Protein AF-A0A3P3DGZ9-F1 (afdb_monomer_lite)

Radius of gyration: 14.21 Å; chains: 1; bounding box: 31×29×42 Å

Sequence (111 aa):
MLSETEAPSYYARARIDGKEIAATGVSKDDFLAACHGDAFDRAEPEAGAPFEGANSFTENQARDRAIAWGLTDVAEMTKDDNGIWRSSGKLDGADVDVAVDYKGNVVTSTK

Structure (mmCIF, N/CA/C/O backbone):
data_AF-A0A3P3DGZ9-F1
#
_entry.id   AF-A0A3P3DGZ9-F1
#
loop_
_atom_site.group_PDB
_atom_site.id
_atom_site.type_symbol
_atom_site.label_atom_id
_atom_site.label_alt_id
_atom_site.label_comp_id
_atom_site.label_asym_id
_atom_site.label_entity_id
_atom_site.label_seq_id
_atom_site.pdbx_PDB_ins_code
_atom_site.Cartn_x
_atom_site.Cartn_y
_atom_site.Cartn_z
_atom_site.occupancy
_atom_site.B_iso_or_equiv
_atom_site.auth_seq_id
_atom_site.auth_comp_id
_atom_site.auth_asym_id
_atom_site.auth_atom_id
_atom_site.pdbx_PDB_model_num
ATOM 1 N N . MET A 1 1 ? -0.599 13.373 -20.693 1.00 50.84 1 MET A N 1
ATOM 2 C CA . MET A 1 1 ? 0.543 12.958 -19.854 1.00 50.84 1 MET A CA 1
ATOM 3 C C . MET A 1 1 ? -0.056 12.330 -18.615 1.00 50.84 1 MET A C 1
ATOM 5 O O . MET A 1 1 ? -1.058 12.872 -18.167 1.00 50.84 1 MET A O 1
ATOM 9 N N . LEU A 1 2 ? 0.473 11.199 -18.139 1.00 57.47 2 LEU A N 1
ATOM 10 C CA . LEU A 1 2 ? 0.025 10.617 -16.869 1.00 57.47 2 LEU A CA 1
ATOM 11 C C . LEU A 1 2 ? 0.223 11.669 -15.770 1.00 57.47 2 LEU A C 1
ATOM 13 O O . LEU A 1 2 ? 1.265 12.329 -15.748 1.00 57.47 2 LEU A O 1
ATOM 17 N N . SER A 1 3 ? -0.785 11.877 -14.929 1.00 60.81 3 SER A N 1
ATOM 18 C CA . SER A 1 3 ? -0.704 12.795 -13.796 1.00 60.81 3 SER A CA 1
ATOM 19 C C . SER A 1 3 ? 0.370 12.345 -12.797 1.00 60.81 3 SER A C 1
ATOM 21 O O . SER A 1 3 ? 0.817 11.193 -12.808 1.00 60.81 3 SER A O 1
ATOM 23 N N . GLU A 1 4 ? 0.773 13.247 -11.899 1.00 62.41 4 GLU A N 1
ATOM 24 C CA . GLU A 1 4 ? 1.736 12.942 -10.829 1.00 62.41 4 GLU A CA 1
ATOM 25 C C . GLU A 1 4 ? 1.283 11.778 -9.931 1.00 62.41 4 GLU A C 1
ATOM 27 O O . GLU A 1 4 ? 2.116 11.125 -9.312 1.00 62.41 4 GLU A O 1
ATOM 32 N N . THR A 1 5 ? -0.018 11.473 -9.904 1.00 60.25 5 THR A N 1
ATOM 33 C CA . THR A 1 5 ? -0.610 10.362 -9.146 1.00 60.25 5 THR A CA 1
ATOM 34 C C . THR A 1 5 ? -0.758 9.085 -9.983 1.00 60.25 5 THR A C 1
ATOM 36 O O . THR A 1 5 ? -0.592 7.976 -9.469 1.00 60.25 5 THR A O 1
ATOM 39 N N . GLU A 1 6 ? -1.022 9.212 -11.286 1.00 66.12 6 GLU A N 1
ATOM 40 C CA . GLU A 1 6 ? -1.217 8.073 -12.196 1.00 66.12 6 GLU A CA 1
ATOM 41 C C . GLU A 1 6 ? 0.091 7.329 -12.485 1.00 66.12 6 GLU A C 1
ATOM 43 O O . GLU A 1 6 ? 0.100 6.099 -12.552 1.00 66.12 6 GLU A O 1
ATOM 48 N N . ALA A 1 7 ? 1.214 8.045 -12.616 1.00 77.06 7 ALA A N 1
ATOM 49 C CA . ALA A 1 7 ? 2.497 7.405 -12.898 1.00 77.06 7 ALA A CA 1
ATOM 50 C C . ALA A 1 7 ? 2.981 6.497 -11.741 1.00 77.06 7 ALA A C 1
ATOM 52 O O . ALA A 1 7 ? 3.278 5.329 -12.007 1.00 77.06 7 ALA A O 1
ATOM 53 N N . PRO A 1 8 ? 3.026 6.938 -10.465 1.00 83.31 8 PRO A N 1
ATOM 54 C CA . PRO A 1 8 ? 3.419 6.073 -9.348 1.00 83.31 8 PRO A CA 1
ATOM 55 C C . PRO A 1 8 ? 2.515 4.851 -9.167 1.00 83.31 8 PRO A C 1
ATOM 57 O O . PRO A 1 8 ? 3.030 3.751 -8.956 1.00 83.31 8 PRO A O 1
ATOM 60 N N . SER A 1 9 ? 1.197 5.033 -9.296 1.00 85.94 9 SER A N 1
ATOM 61 C CA . SER A 1 9 ? 0.201 3.957 -9.185 1.00 85.94 9 SER A CA 1
ATOM 62 C C . SER A 1 9 ? 0.435 2.879 -10.243 1.00 85.94 9 SER A C 1
ATOM 64 O O . SER A 1 9 ? 0.490 1.689 -9.927 1.00 85.94 9 SER A O 1
ATOM 66 N N . TYR A 1 10 ? 0.701 3.299 -11.483 1.00 83.38 10 TYR A N 1
ATOM 67 C CA . TYR A 1 10 ? 1.011 2.397 -12.586 1.00 83.38 10 TYR A CA 1
ATOM 68 C C . TYR A 1 10 ? 2.294 1.583 -12.344 1.00 83.38 10 TYR A C 1
ATOM 70 O O . TYR A 1 10 ? 2.294 0.358 -12.480 1.00 83.38 10 TYR A O 1
ATOM 78 N N . TYR A 1 11 ? 3.388 2.232 -11.927 1.00 85.69 11 TYR A N 1
ATOM 79 C CA . TYR A 1 11 ? 4.636 1.520 -11.626 1.00 85.69 11 TYR A CA 1
ATOM 80 C C . TYR A 1 11 ? 4.488 0.551 -10.449 1.00 85.69 11 TYR A C 1
ATOM 82 O O . TYR A 1 11 ? 5.087 -0.524 -10.460 1.00 85.69 11 TYR A O 1
ATOM 90 N N . ALA A 1 12 ? 3.708 0.919 -9.432 1.00 90.88 12 ALA A N 1
ATOM 91 C CA . ALA A 1 12 ? 3.432 0.045 -8.300 1.00 90.88 12 ALA A CA 1
ATOM 92 C C . ALA A 1 12 ? 2.627 -1.189 -8.728 1.00 90.88 12 ALA A C 1
ATOM 94 O O . ALA A 1 12 ? 2.991 -2.309 -8.368 1.00 90.88 12 ALA A O 1
ATOM 95 N N . ARG A 1 13 ? 1.610 -1.014 -9.582 1.00 88.69 13 ARG A N 1
ATOM 96 C CA . ARG A 1 13 ? 0.854 -2.140 -10.139 1.00 88.69 13 ARG A CA 1
ATOM 97 C C . ARG A 1 13 ? 1.736 -3.065 -10.974 1.00 88.69 13 ARG A C 1
ATOM 99 O O . ARG A 1 13 ? 1.677 -4.275 -10.792 1.00 88.69 13 ARG A O 1
ATOM 106 N N . ALA A 1 14 ? 2.614 -2.519 -11.812 1.00 86.75 14 ALA A N 1
ATOM 107 C CA . ALA A 1 14 ? 3.552 -3.328 -12.588 1.00 86.75 14 ALA A CA 1
ATOM 108 C C . ALA A 1 14 ? 4.474 -4.180 -11.698 1.00 86.75 14 ALA A C 1
ATOM 110 O O . ALA A 1 14 ? 4.668 -5.361 -11.980 1.00 86.75 14 ALA A O 1
ATOM 111 N N . ARG A 1 15 ? 4.977 -3.625 -10.583 1.00 90.12 15 ARG A N 1
ATOM 112 C CA . ARG A 1 15 ? 5.768 -4.389 -9.600 1.00 90.12 15 ARG A CA 1
ATOM 113 C C . ARG A 1 15 ? 4.965 -5.510 -8.941 1.00 90.12 15 ARG A C 1
ATOM 115 O O . ARG A 1 15 ? 5.508 -6.593 -8.741 1.00 90.12 15 ARG A O 1
ATOM 122 N N . ILE A 1 16 ? 3.688 -5.274 -8.632 1.00 90.25 16 ILE A N 1
ATOM 123 C CA . ILE A 1 16 ? 2.787 -6.300 -8.079 1.00 90.25 16 ILE A CA 1
ATOM 124 C C . ILE A 1 16 ? 2.551 -7.424 -9.092 1.00 90.25 16 ILE A C 1
ATOM 126 O O . ILE A 1 16 ? 2.630 -8.594 -8.726 1.00 90.25 16 ILE A O 1
ATOM 130 N N . ASP A 1 17 ? 2.322 -7.072 -10.357 1.00 87.00 17 ASP A N 1
ATOM 131 C CA . ASP A 1 17 ? 2.079 -8.022 -11.448 1.00 87.00 17 ASP A CA 1
ATOM 132 C C . ASP A 1 17 ? 3.367 -8.738 -11.915 1.00 87.00 17 ASP A C 1
ATOM 134 O O . ASP A 1 17 ? 3.318 -9.582 -12.810 1.00 87.00 17 ASP A O 1
ATOM 138 N N . GLY A 1 18 ? 4.534 -8.391 -11.354 1.00 84.69 18 GLY A N 1
ATOM 139 C CA . GLY A 1 18 ? 5.834 -8.918 -11.776 1.00 84.69 18 GLY A CA 1
ATOM 140 C C . GLY A 1 18 ? 6.256 -8.470 -13.180 1.00 84.69 18 GLY A C 1
ATOM 141 O O . GLY A 1 18 ? 7.114 -9.100 -13.796 1.00 84.69 18 GLY A O 1
ATOM 142 N N . LYS A 1 19 ? 5.653 -7.398 -13.702 1.00 81.62 19 LYS A N 1
ATOM 143 C CA . LYS A 1 19 ? 5.994 -6.820 -15.002 1.00 81.62 19 LYS A CA 1
ATOM 144 C C . LYS A 1 19 ? 7.230 -5.943 -14.857 1.00 81.62 19 LYS A C 1
ATOM 146 O O . LYS A 1 19 ? 7.226 -4.945 -14.134 1.00 81.62 19 LYS A O 1
ATOM 151 N N . GLU A 1 20 ? 8.288 -6.309 -15.566 1.00 76.56 20 GLU A N 1
ATOM 152 C CA . GLU A 1 20 ? 9.499 -5.503 -15.635 1.00 76.56 20 GLU A CA 1
ATOM 153 C C . GLU A 1 20 ? 9.251 -4.289 -16.531 1.00 76.56 20 GLU A C 1
ATOM 155 O O . GLU A 1 20 ? 8.947 -4.429 -17.716 1.00 76.56 20 GLU A O 1
ATOM 160 N N . ILE A 1 21 ? 9.378 -3.086 -15.969 1.00 71.94 21 ILE A N 1
ATOM 161 C CA . ILE A 1 21 ? 9.364 -1.869 -16.778 1.00 71.94 21 ILE A CA 1
ATOM 162 C C . ILE A 1 21 ? 10.808 -1.542 -17.121 1.00 71.94 21 ILE A C 1
ATOM 164 O O . ILE A 1 21 ? 11.619 -1.283 -16.230 1.00 71.94 21 ILE A O 1
ATOM 168 N N . ALA A 1 22 ? 11.129 -1.561 -18.413 1.00 71.50 22 ALA A N 1
ATOM 169 C CA . ALA A 1 22 ? 12.462 -1.230 -18.890 1.00 71.50 22 ALA A CA 1
ATOM 170 C C . ALA A 1 22 ? 12.879 0.175 -18.425 1.00 71.50 22 ALA A C 1
ATOM 172 O O . ALA A 1 22 ? 12.050 1.074 -18.278 1.00 71.50 22 ALA A O 1
ATOM 173 N N . ALA A 1 23 ? 14.187 0.407 -18.284 1.00 68.38 23 ALA A N 1
ATOM 174 C CA . ALA A 1 23 ? 14.725 1.732 -17.954 1.00 68.38 23 ALA A CA 1
ATOM 175 C C . ALA A 1 23 ? 14.321 2.820 -18.972 1.00 68.38 23 ALA A C 1
ATOM 177 O O . ALA A 1 23 ? 14.315 4.006 -18.655 1.00 68.38 23 ALA A O 1
ATOM 178 N N . THR A 1 24 ? 13.962 2.415 -20.193 1.00 71.94 24 THR A N 1
ATOM 179 C CA . THR A 1 24 ? 13.444 3.282 -21.261 1.00 71.94 24 THR A CA 1
ATOM 180 C C . THR A 1 24 ? 11.942 3.570 -21.153 1.00 71.94 24 THR A C 1
ATOM 182 O O . THR A 1 24 ? 11.402 4.271 -22.005 1.00 71.94 24 THR A O 1
ATOM 185 N N . GLY A 1 25 ? 11.264 3.045 -20.132 1.00 71.81 25 GLY A N 1
ATOM 186 C CA . GLY A 1 25 ? 9.830 3.192 -19.905 1.00 71.81 25 GLY A CA 1
ATOM 187 C C . GLY A 1 25 ? 8.990 2.033 -20.447 1.00 71.81 25 GLY A C 1
ATOM 188 O O . GLY A 1 25 ? 9.496 0.978 -20.829 1.00 71.81 25 GLY A O 1
ATOM 189 N N . VAL A 1 26 ? 7.676 2.253 -20.449 1.00 74.56 26 VAL A N 1
ATOM 190 C CA . VAL A 1 26 ? 6.643 1.308 -20.896 1.00 74.56 26 VAL A CA 1
ATOM 191 C C . VAL A 1 26 ? 6.606 1.261 -22.422 1.00 74.56 26 VAL A C 1
ATOM 193 O O . VAL A 1 26 ? 6.642 2.310 -23.069 1.00 74.56 26 VAL A O 1
ATOM 196 N N . SER A 1 27 ? 6.501 0.068 -23.014 1.00 79.69 27 SER A N 1
ATOM 197 C CA . SER A 1 27 ? 6.307 -0.040 -24.461 1.00 79.69 27 SER A CA 1
ATOM 198 C C . SER A 1 27 ? 4.933 0.510 -24.870 1.00 79.69 27 SER A C 1
ATOM 200 O O . SER A 1 27 ? 3.990 0.540 -24.078 1.00 79.69 27 SER A O 1
ATOM 202 N N . LYS A 1 28 ? 4.788 0.942 -26.128 1.00 81.38 28 LYS A N 1
ATOM 203 C CA . LYS A 1 28 ? 3.485 1.389 -26.645 1.00 81.38 28 LYS A CA 1
ATOM 204 C C . LYS A 1 28 ? 2.420 0.296 -26.502 1.00 81.38 28 LYS A C 1
ATOM 206 O O . LYS A 1 28 ? 1.280 0.613 -26.180 1.00 81.38 28 LYS A O 1
ATOM 211 N N . ASP A 1 29 ? 2.793 -0.959 -26.723 1.00 82.50 29 ASP A N 1
ATOM 212 C CA . ASP A 1 29 ? 1.860 -2.084 -26.678 1.00 82.50 29 ASP A CA 1
ATOM 213 C C . ASP A 1 29 ? 1.421 -2.383 -25.238 1.00 82.50 29 ASP A C 1
ATOM 215 O O . ASP A 1 29 ? 0.227 -2.541 -24.993 1.00 82.50 29 ASP A O 1
ATOM 219 N N . ASP A 1 30 ? 2.340 -2.340 -24.267 1.00 77.75 30 ASP A N 1
ATOM 220 C CA . ASP A 1 30 ? 2.013 -2.496 -22.840 1.00 77.75 30 ASP A CA 1
ATOM 221 C C . ASP A 1 30 ? 1.154 -1.339 -22.318 1.00 77.75 30 ASP A C 1
ATOM 223 O O . ASP A 1 30 ? 0.233 -1.539 -21.523 1.00 77.75 30 ASP A O 1
ATOM 227 N N . PHE A 1 31 ? 1.431 -0.120 -22.787 1.00 76.75 31 PHE A N 1
ATOM 228 C CA . PHE A 1 31 ? 0.623 1.051 -22.468 1.00 76.75 31 PHE A CA 1
ATOM 229 C C . PHE A 1 31 ? -0.797 0.916 -23.029 1.00 76.75 31 PHE A C 1
ATOM 231 O O . PHE A 1 31 ? -1.765 1.133 -22.306 1.00 76.75 31 PHE A O 1
ATOM 238 N N . LEU A 1 32 ? -0.943 0.510 -24.294 1.00 83.31 32 LEU A N 1
ATOM 239 C CA . LEU A 1 32 ? -2.258 0.295 -24.901 1.00 83.31 32 LEU A CA 1
ATOM 240 C C . LEU A 1 32 ? -3.017 -0.848 -24.217 1.00 83.31 32 LEU A C 1
ATOM 242 O O . LEU A 1 32 ? -4.211 -0.711 -23.965 1.00 83.31 32 LEU A O 1
ATOM 246 N N . ALA A 1 33 ? -2.337 -1.937 -23.855 1.00 80.38 33 ALA A N 1
ATOM 247 C CA . ALA A 1 33 ? -2.939 -3.017 -23.079 1.00 80.38 33 ALA A CA 1
ATOM 248 C C . ALA A 1 33 ? -3.462 -2.518 -21.722 1.00 80.38 33 ALA A C 1
ATOM 250 O O . ALA A 1 33 ? -4.560 -2.891 -21.321 1.00 80.38 33 ALA A O 1
ATOM 251 N N . ALA A 1 34 ? -2.723 -1.630 -21.049 1.00 77.62 34 ALA A N 1
ATOM 252 C CA . ALA A 1 34 ? -3.177 -0.998 -19.814 1.00 77.62 34 ALA A CA 1
ATOM 253 C C . ALA A 1 34 ? -4.374 -0.054 -20.031 1.00 77.62 34 ALA A C 1
ATOM 255 O O . ALA A 1 34 ? -5.297 -0.068 -19.226 1.00 77.62 34 ALA A O 1
ATOM 256 N N . CYS A 1 35 ? -4.405 0.719 -21.125 1.00 77.06 35 CYS A N 1
ATOM 257 C CA . CYS A 1 35 ? -5.539 1.591 -21.467 1.00 77.06 35 CYS A CA 1
ATOM 258 C C . CYS A 1 35 ? -6.841 0.831 -21.749 1.00 77.06 35 CYS A C 1
ATOM 260 O O . CYS A 1 35 ? -7.922 1.388 -21.576 1.00 77.06 35 CYS A O 1
ATOM 262 N N . HIS A 1 36 ? -6.743 -0.405 -22.235 1.00 79.56 36 HIS A N 1
ATOM 263 C CA . HIS A 1 36 ? -7.896 -1.261 -22.513 1.00 79.56 36 HIS A CA 1
ATOM 264 C C . HIS A 1 36 ? -8.221 -2.230 -21.367 1.00 79.56 36 HIS A C 1
ATOM 266 O O . HIS A 1 36 ? -9.161 -3.014 -21.492 1.00 79.56 36 HIS A O 1
ATOM 272 N N . GLY A 1 37 ? -7.440 -2.195 -20.286 1.00 74.12 37 GLY A N 1
ATOM 273 C CA . GLY A 1 37 ? -7.597 -3.046 -19.114 1.00 74.12 37 GLY A CA 1
ATOM 274 C C . GLY A 1 37 ? -8.067 -2.282 -17.878 1.00 74.12 37 GLY A C 1
ATOM 275 O O . GLY A 1 37 ? -8.453 -1.120 -17.941 1.00 74.12 37 GLY A O 1
ATOM 276 N N . ASP A 1 38 ? -7.974 -2.956 -16.739 1.00 68.50 38 ASP A N 1
ATOM 277 C CA . A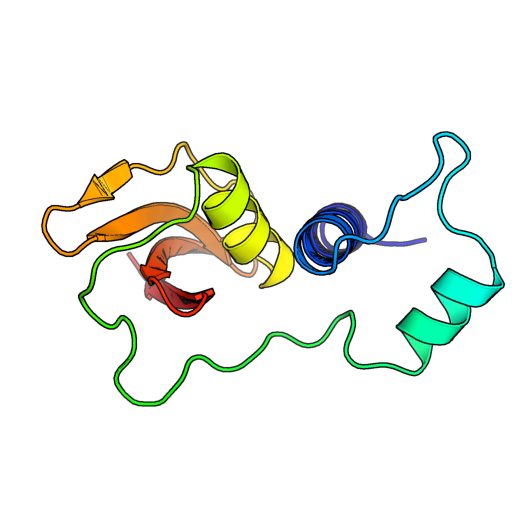SP A 1 38 ? -8.329 -2.498 -15.391 1.00 68.50 38 ASP A CA 1
ATOM 278 C C . ASP A 1 38 ? -7.124 -1.900 -14.639 1.00 68.50 38 ASP A C 1
ATOM 280 O O . ASP A 1 38 ? -7.128 -1.767 -13.417 1.00 68.50 38 ASP A O 1
ATOM 284 N N . ALA A 1 39 ? -6.052 -1.546 -15.358 1.00 69.00 39 ALA A N 1
ATOM 285 C CA . ALA A 1 39 ? -4.778 -1.129 -14.766 1.00 69.00 39 ALA A CA 1
ATOM 286 C C . ALA A 1 39 ? -4.877 0.148 -13.908 1.00 69.00 39 ALA A C 1
ATOM 288 O O . ALA A 1 39 ? -3.974 0.418 -13.116 1.00 69.00 39 ALA A O 1
ATOM 289 N N . PHE A 1 40 ? -5.953 0.919 -14.075 1.00 70.56 40 PHE A N 1
ATOM 290 C CA . PHE A 1 40 ? -6.232 2.157 -13.346 1.00 70.56 40 PHE A CA 1
ATOM 291 C C . PHE A 1 40 ? -7.422 2.032 -12.387 1.00 70.56 40 PHE A C 1
ATOM 293 O O . PHE A 1 40 ? -7.705 2.975 -11.648 1.00 70.56 40 PHE A O 1
ATOM 300 N N . ASP A 1 41 ? -8.107 0.888 -12.382 1.00 78.75 41 ASP A N 1
ATOM 301 C CA . ASP A 1 41 ? -9.259 0.680 -11.520 1.00 78.75 41 ASP A CA 1
ATOM 302 C C . ASP A 1 41 ? -8.791 0.363 -10.099 1.00 78.75 41 ASP A C 1
ATOM 304 O O . ASP A 1 41 ? -7.961 -0.519 -9.847 1.00 78.75 41 ASP A O 1
ATOM 308 N N . ARG A 1 42 ? -9.360 1.089 -9.138 1.00 81.62 42 ARG A N 1
ATOM 309 C CA . ARG A 1 42 ? -9.182 0.798 -7.721 1.00 81.62 42 ARG A CA 1
ATOM 310 C C . ARG A 1 42 ? -9.976 -0.461 -7.387 1.00 81.62 42 ARG A C 1
ATOM 312 O O . ARG A 1 42 ? -11.203 -0.439 -7.399 1.00 81.62 42 ARG A O 1
ATOM 319 N N . ALA A 1 43 ? -9.278 -1.544 -7.056 1.00 83.62 43 ALA A N 1
ATOM 320 C CA . ALA A 1 43 ? -9.926 -2.768 -6.602 1.00 83.62 43 ALA A CA 1
ATOM 321 C C . ALA A 1 43 ? -10.706 -2.514 -5.301 1.00 83.62 43 ALA A C 1
ATOM 323 O O . ALA A 1 43 ? -10.143 -2.022 -4.318 1.00 83.62 43 ALA A O 1
ATOM 324 N N . GLU A 1 44 ? -11.993 -2.859 -5.283 1.00 91.19 44 GLU A N 1
ATOM 325 C CA . GLU A 1 44 ? -12.770 -2.841 -4.046 1.00 91.19 44 GLU A CA 1
ATOM 326 C C . GLU A 1 44 ? -12.212 -3.893 -3.074 1.00 91.19 44 GLU A C 1
ATOM 328 O O . GLU A 1 44 ? -11.969 -5.033 -3.486 1.00 91.19 44 GLU A O 1
ATOM 333 N N . PRO A 1 45 ? -11.985 -3.540 -1.796 1.00 95.06 45 PRO A N 1
ATOM 334 C CA . PRO A 1 45 ? -11.573 -4.523 -0.809 1.00 95.06 45 PRO A CA 1
ATOM 335 C C . PRO A 1 45 ? -12.685 -5.552 -0.597 1.00 95.06 45 PRO A C 1
ATOM 337 O O . PRO A 1 45 ? -13.874 -5.228 -0.605 1.00 95.06 45 PRO A O 1
ATOM 340 N N . GLU A 1 46 ? -12.294 -6.800 -0.362 1.00 96.69 46 GLU A N 1
ATOM 341 C CA . GLU A 1 46 ? -13.237 -7.865 -0.042 1.00 96.69 46 GLU A CA 1
ATOM 342 C C . GLU A 1 46 ? -14.107 -7.516 1.178 1.00 96.69 46 GLU A C 1
ATOM 344 O O . GLU A 1 46 ? -13.646 -6.927 2.161 1.00 96.69 46 GLU A O 1
ATOM 349 N N . ALA A 1 47 ? -15.377 -7.929 1.145 1.00 96.75 47 ALA A N 1
ATOM 350 C CA . ALA A 1 47 ? -16.294 -7.710 2.257 1.00 96.75 47 ALA A CA 1
ATOM 351 C C . ALA A 1 47 ? -15.749 -8.343 3.552 1.00 96.75 47 ALA A C 1
ATOM 353 O O . ALA A 1 47 ? -15.529 -9.552 3.621 1.00 96.75 47 ALA A O 1
ATOM 354 N N . GLY A 1 48 ? -15.559 -7.517 4.584 1.00 96.50 48 GLY A N 1
ATOM 355 C CA . GLY A 1 48 ? -14.993 -7.933 5.871 1.00 96.50 48 GLY A CA 1
ATOM 356 C C . GLY A 1 48 ? -13.477 -7.754 6.005 1.00 96.50 48 GLY A C 1
ATOM 357 O O . GLY A 1 48 ? -12.947 -8.061 7.069 1.00 96.50 48 GLY A O 1
ATOM 358 N N . ALA A 1 49 ? -12.786 -7.240 4.983 1.00 97.62 49 ALA A N 1
ATOM 359 C CA . ALA A 1 49 ? -11.395 -6.813 5.102 1.00 97.62 49 ALA A CA 1
ATOM 360 C C . ALA A 1 49 ? -11.242 -5.638 6.104 1.00 97.62 49 ALA A C 1
ATOM 362 O O . ALA A 1 49 ? -12.174 -4.841 6.263 1.00 97.62 49 ALA A O 1
ATOM 363 N N . PRO A 1 50 ? -10.066 -5.473 6.746 1.00 98.12 50 PRO A N 1
ATOM 364 C CA . PRO A 1 50 ? -8.850 -6.274 6.578 1.00 98.12 50 PRO A CA 1
ATOM 365 C C . PRO A 1 50 ? -8.917 -7.617 7.319 1.00 98.12 50 PRO A C 1
ATOM 367 O O . PRO A 1 50 ? -9.398 -7.686 8.449 1.00 98.12 50 PRO A O 1
ATOM 370 N N . PHE A 1 51 ? -8.390 -8.678 6.705 1.00 98.50 51 PHE A N 1
ATOM 371 C CA . PHE A 1 51 ? -8.354 -10.007 7.324 1.00 98.50 51 PHE A CA 1
ATOM 372 C C . PHE A 1 51 ? -7.047 -10.273 8.074 1.00 98.50 51 PHE A C 1
ATOM 374 O O . PHE A 1 51 ? -5.962 -10.164 7.503 1.00 98.50 51 PHE A O 1
ATOM 381 N N . GLU A 1 52 ? -7.152 -10.703 9.330 1.00 98.44 52 GLU A N 1
ATOM 382 C CA . GLU A 1 52 ? -6.003 -11.137 10.133 1.00 98.44 52 GLU A CA 1
ATOM 383 C C . GLU A 1 52 ? -5.357 -12.399 9.540 1.00 98.44 52 GLU A C 1
ATOM 385 O O . GLU A 1 52 ? -6.043 -13.291 9.028 1.00 98.44 52 GLU A O 1
ATOM 390 N N . GLY A 1 53 ? -4.028 -12.494 9.610 1.00 97.75 53 GLY A N 1
ATOM 391 C CA . GLY A 1 53 ? -3.307 -13.666 9.123 1.00 97.75 53 GLY A CA 1
ATOM 392 C C . GLY A 1 53 ? -1.822 -13.435 8.864 1.00 97.75 53 GLY A C 1
ATOM 393 O O . GLY A 1 53 ? -1.338 -12.308 8.780 1.00 97.75 53 GLY A O 1
ATOM 394 N N . ALA A 1 54 ? -1.082 -14.534 8.702 1.00 98.06 54 ALA A N 1
ATOM 395 C CA . ALA A 1 54 ? 0.338 -14.485 8.378 1.00 98.06 54 ALA A CA 1
ATOM 396 C C . ALA A 1 54 ? 0.554 -13.815 7.013 1.00 98.06 54 ALA A C 1
ATOM 398 O O . ALA A 1 54 ? 0.267 -14.381 5.960 1.00 98.06 54 ALA A O 1
ATOM 399 N N . ASN A 1 55 ? 1.082 -12.598 7.040 1.00 98.31 55 ASN A N 1
ATOM 400 C CA . ASN A 1 55 ? 1.306 -11.801 5.847 1.00 98.31 55 ASN A CA 1
ATOM 401 C C . ASN A 1 55 ? 2.746 -11.974 5.353 1.00 98.31 55 ASN A C 1
ATOM 403 O O . ASN A 1 55 ? 3.695 -11.682 6.084 1.00 98.31 55 ASN A O 1
ATOM 407 N N . SER A 1 56 ? 2.913 -12.439 4.116 1.00 97.38 56 SER A N 1
ATOM 408 C CA . SER A 1 56 ? 4.223 -12.703 3.507 1.00 97.38 56 SER A CA 1
ATOM 409 C C . SER A 1 56 ? 4.816 -11.506 2.768 1.00 97.38 56 SER A C 1
ATOM 411 O O . SER A 1 56 ? 5.942 -11.597 2.283 1.00 97.38 56 SER A O 1
ATOM 413 N N . PHE A 1 57 ? 4.080 -10.400 2.643 1.00 98.19 57 PHE A N 1
ATOM 414 C CA . PHE A 1 57 ? 4.603 -9.208 1.990 1.00 98.19 57 PHE A CA 1
ATOM 415 C C . PHE A 1 57 ? 5.703 -8.586 2.838 1.00 98.19 57 PHE A C 1
ATOM 417 O O . PHE A 1 57 ? 5.581 -8.505 4.067 1.00 98.19 57 PHE A O 1
ATOM 424 N N . THR A 1 58 ? 6.748 -8.115 2.160 1.00 98.25 58 THR A N 1
ATOM 425 C CA . THR A 1 58 ? 7.674 -7.125 2.710 1.00 98.25 58 THR A CA 1
ATOM 426 C C . THR A 1 58 ? 6.975 -5.772 2.834 1.00 98.25 58 THR A C 1
ATOM 428 O O . THR A 1 58 ? 5.923 -5.549 2.230 1.00 98.25 58 THR A O 1
ATOM 431 N N . GLU A 1 59 ? 7.577 -4.848 3.580 1.00 98.06 59 GLU A N 1
ATOM 432 C CA . GLU A 1 59 ? 7.056 -3.486 3.710 1.00 98.06 59 GLU A CA 1
ATOM 433 C C . GLU A 1 59 ? 6.857 -2.824 2.337 1.00 98.06 59 GLU A C 1
ATOM 435 O O . GLU A 1 59 ? 5.766 -2.362 2.016 1.00 98.06 59 GLU A O 1
ATOM 440 N N . ASN A 1 60 ? 7.878 -2.881 1.473 1.00 97.12 60 ASN A N 1
ATOM 441 C CA . ASN A 1 60 ? 7.815 -2.313 0.124 1.00 97.12 60 ASN A CA 1
ATOM 442 C C . ASN A 1 60 ? 6.687 -2.925 -0.719 1.00 97.12 60 ASN A C 1
ATOM 444 O O . ASN A 1 60 ? 6.009 -2.209 -1.449 1.00 97.12 60 ASN A O 1
ATOM 448 N N . GLN A 1 61 ? 6.444 -4.232 -0.599 1.00 97.50 61 GLN A N 1
ATOM 449 C CA . GLN A 1 61 ? 5.360 -4.903 -1.321 1.00 97.50 61 GLN A CA 1
ATOM 450 C C . GLN A 1 61 ? 3.971 -4.499 -0.809 1.00 97.50 61 GLN A C 1
ATOM 452 O O . GLN A 1 61 ? 3.018 -4.461 -1.591 1.00 97.50 61 GLN A O 1
ATOM 457 N N . ALA A 1 62 ? 3.830 -4.217 0.486 1.00 98.31 62 ALA A N 1
ATOM 458 C CA . ALA A 1 62 ? 2.595 -3.677 1.045 1.00 98.31 62 ALA A CA 1
ATOM 459 C C . ALA A 1 62 ? 2.391 -2.216 0.623 1.00 98.31 62 ALA A C 1
ATOM 461 O O . ALA A 1 62 ? 1.295 -1.838 0.209 1.00 98.31 62 ALA A O 1
ATOM 462 N N . ARG A 1 63 ? 3.468 -1.424 0.624 1.00 97.94 63 ARG A N 1
ATOM 463 C CA . ARG A 1 63 ? 3.451 -0.029 0.181 1.00 97.94 63 ARG A CA 1
ATOM 464 C C . ARG A 1 63 ? 3.068 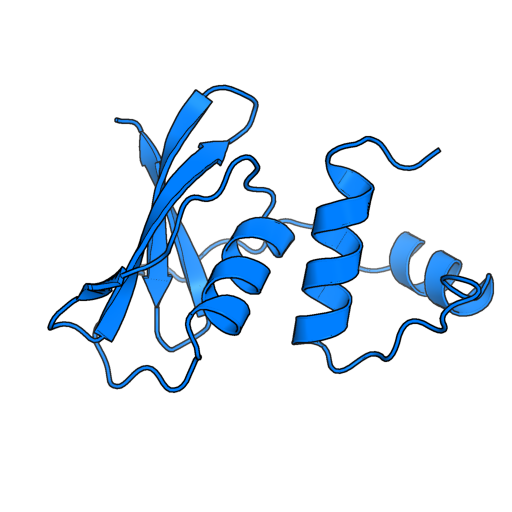0.084 -1.289 1.00 97.94 63 ARG A C 1
ATOM 466 O O . ARG A 1 63 ? 2.235 0.912 -1.640 1.00 97.94 63 ARG A O 1
ATOM 473 N N . ASP A 1 64 ? 3.608 -0.790 -2.135 1.00 96.06 64 ASP A N 1
ATOM 474 C CA . ASP A 1 64 ? 3.234 -0.865 -3.547 1.00 96.06 64 ASP A CA 1
ATOM 475 C C . ASP A 1 64 ? 1.739 -1.139 -3.728 1.00 96.06 64 ASP A C 1
ATOM 477 O O . ASP A 1 64 ? 1.118 -0.534 -4.596 1.00 96.06 64 ASP A O 1
ATOM 481 N N . ARG A 1 65 ? 1.122 -1.977 -2.885 1.00 96.69 65 ARG A N 1
ATOM 482 C CA . ARG A 1 65 ? -0.333 -2.212 -2.932 1.00 96.69 65 ARG A CA 1
ATOM 483 C C . ARG A 1 65 ? -1.123 -0.962 -2.573 1.00 96.69 65 ARG A C 1
ATOM 485 O O . ARG A 1 65 ? -2.052 -0.626 -3.297 1.00 96.69 65 ARG A O 1
ATOM 492 N N . ALA A 1 66 ? -0.729 -0.247 -1.520 1.00 96.94 66 ALA A N 1
ATOM 493 C CA . ALA A 1 66 ? -1.365 1.018 -1.155 1.00 96.94 66 ALA A CA 1
ATOM 494 C C . ALA A 1 66 ? -1.261 2.059 -2.288 1.00 96.94 66 ALA A C 1
ATOM 496 O O . ALA A 1 66 ? -2.252 2.687 -2.650 1.00 96.94 66 ALA A O 1
ATOM 497 N N . ILE A 1 67 ? -0.084 2.198 -2.905 1.00 95.00 67 ILE A N 1
ATOM 498 C CA . ILE A 1 67 ? 0.128 3.136 -4.019 1.00 95.00 67 ILE A CA 1
ATOM 499 C C . ILE A 1 67 ? -0.665 2.713 -5.255 1.00 95.00 67 ILE A C 1
ATOM 501 O O . ILE A 1 67 ? -1.339 3.540 -5.855 1.00 95.00 67 ILE A O 1
ATOM 505 N N . ALA A 1 68 ? -0.629 1.431 -5.627 1.00 92.69 68 ALA A N 1
ATOM 506 C CA . ALA A 1 68 ? -1.380 0.908 -6.769 1.00 92.69 68 ALA A CA 1
ATOM 507 C C . ALA A 1 68 ? -2.899 1.064 -6.592 1.00 92.69 68 ALA A C 1
ATOM 509 O O . ALA A 1 68 ? -3.618 1.201 -7.574 1.00 92.69 68 ALA A O 1
ATOM 510 N N . TRP A 1 69 ? -3.384 1.073 -5.347 1.00 93.75 69 TRP A N 1
ATOM 511 C CA . TRP A 1 69 ? -4.784 1.343 -5.013 1.00 93.75 69 TRP A CA 1
ATOM 512 C C . TRP A 1 69 ? -5.161 2.835 -5.118 1.00 93.75 69 TRP A C 1
ATOM 514 O O . TRP A 1 69 ? -6.342 3.194 -5.124 1.00 93.75 69 TRP A O 1
ATOM 524 N N . GLY A 1 70 ? -4.164 3.714 -5.233 1.00 92.44 70 GLY A N 1
ATOM 525 C CA . GLY A 1 70 ? -4.335 5.148 -5.450 1.00 92.44 70 GLY A CA 1
ATOM 526 C C . GLY A 1 70 ? -4.035 6.021 -4.233 1.00 92.44 70 GLY A C 1
ATOM 527 O O . GLY A 1 70 ? -4.451 7.178 -4.224 1.00 92.44 70 GLY A O 1
ATOM 528 N N . LEU A 1 71 ? -3.339 5.507 -3.209 1.00 94.44 71 LEU A N 1
ATOM 529 C CA . LEU A 1 71 ? -2.839 6.362 -2.130 1.00 94.44 71 LEU A CA 1
ATOM 530 C C . LEU A 1 71 ? -1.574 7.117 -2.553 1.00 94.44 71 LEU A C 1
ATOM 532 O O . LEU A 1 71 ? -0.652 6.553 -3.147 1.00 94.44 71 LEU A O 1
ATOM 536 N N . THR A 1 72 ? -1.490 8.381 -2.148 1.00 95.19 72 THR A N 1
ATOM 537 C CA . THR A 1 72 ? -0.262 9.184 -2.190 1.00 95.19 72 THR A CA 1
ATOM 538 C C . THR A 1 72 ? 0.299 9.380 -0.785 1.00 95.19 72 THR A C 1
ATOM 540 O O . THR A 1 72 ? -0.328 8.998 0.202 1.00 95.19 72 THR A O 1
ATOM 543 N N . ASP A 1 73 ? 1.515 9.923 -0.686 1.00 95.50 73 ASP A N 1
ATOM 54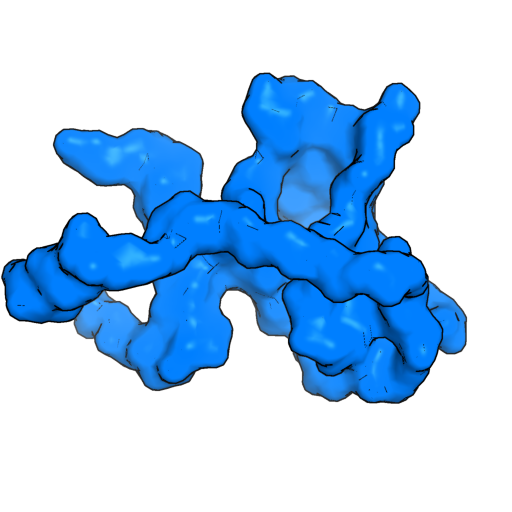4 C CA . ASP A 1 73 ? 2.171 10.259 0.587 1.00 95.50 73 ASP A CA 1
ATOM 545 C C . ASP A 1 73 ? 2.163 9.125 1.628 1.00 95.50 73 ASP A C 1
ATOM 547 O O . ASP A 1 73 ? 2.108 9.365 2.832 1.00 95.50 73 ASP A O 1
ATOM 551 N N . VAL A 1 74 ? 2.218 7.871 1.160 1.00 97.12 74 VAL A N 1
ATOM 552 C CA . VAL A 1 74 ? 2.200 6.688 2.028 1.00 97.12 74 VAL A CA 1
ATOM 553 C C . VAL A 1 74 ? 3.467 6.685 2.879 1.00 97.12 74 VAL A C 1
ATOM 555 O O . VAL A 1 74 ? 4.577 6.605 2.339 1.00 97.12 74 VAL A O 1
ATOM 558 N N . ALA A 1 75 ? 3.308 6.781 4.194 1.00 97.56 75 ALA A N 1
ATOM 559 C CA . ALA A 1 75 ? 4.416 6.750 5.137 1.00 97.56 75 ALA A CA 1
ATOM 560 C C . ALA A 1 75 ? 5.051 5.347 5.213 1.00 97.56 75 ALA A C 1
ATOM 562 O O . ALA A 1 75 ? 4.653 4.414 4.509 1.00 97.56 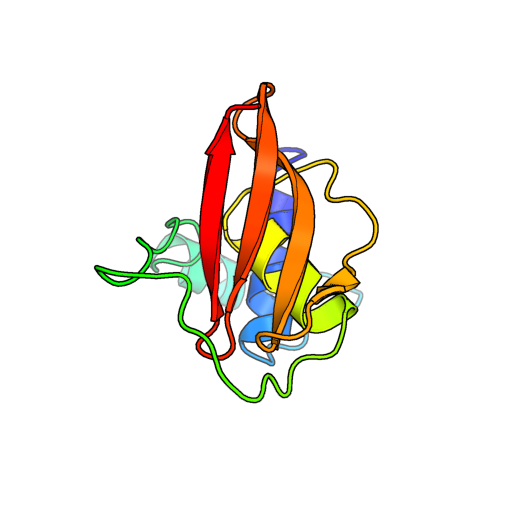75 ALA A O 1
ATOM 563 N N . GLU A 1 76 ? 6.065 5.202 6.065 1.00 97.62 76 GLU A N 1
ATOM 564 C CA . GLU A 1 76 ? 6.614 3.891 6.429 1.00 97.62 76 GLU A CA 1
ATOM 565 C C . GLU A 1 76 ? 5.479 2.974 6.908 1.00 97.62 76 GLU A C 1
ATOM 567 O O . GLU A 1 76 ? 4.545 3.432 7.584 1.00 97.62 76 GLU A O 1
ATOM 572 N N . MET A 1 77 ? 5.506 1.701 6.509 1.00 98.25 77 MET A N 1
ATOM 573 C CA . MET A 1 77 ? 4.482 0.749 6.938 1.00 98.25 77 MET A CA 1
ATOM 574 C C . MET A 1 77 ? 5.006 -0.102 8.088 1.00 98.25 77 MET A C 1
ATOM 576 O O . MET A 1 77 ? 6.106 -0.635 8.040 1.00 98.25 77 MET A O 1
ATOM 580 N N . THR A 1 78 ? 4.189 -0.292 9.118 1.00 98.56 78 THR A N 1
ATOM 581 C CA . THR A 1 78 ? 4.496 -1.193 10.235 1.00 98.56 78 THR A CA 1
ATOM 582 C C . THR A 1 78 ? 3.521 -2.357 10.221 1.00 98.56 78 THR A C 1
ATOM 584 O O . THR A 1 78 ? 2.312 -2.149 10.146 1.00 98.56 78 THR A O 1
ATOM 587 N N . LYS A 1 79 ? 4.028 -3.590 10.280 1.00 98.56 79 LYS A N 1
ATOM 588 C CA . LYS A 1 79 ? 3.179 -4.775 10.438 1.00 98.56 79 LYS A CA 1
ATOM 589 C C . LYS A 1 79 ? 2.766 -4.904 11.902 1.00 98.56 79 LYS A C 1
ATOM 591 O O . LYS A 1 79 ? 3.635 -4.936 12.769 1.00 98.56 79 LYS A O 1
ATOM 596 N N . ASP A 1 80 ? 1.464 -4.962 12.153 1.00 98.50 80 ASP A N 1
ATOM 597 C CA . ASP A 1 80 ? 0.904 -5.189 13.485 1.00 98.50 80 ASP A CA 1
ATOM 598 C C . ASP A 1 80 ? 0.868 -6.684 13.857 1.00 98.50 80 ASP A C 1
ATOM 600 O O . ASP A 1 80 ? 1.180 -7.563 13.045 1.00 98.50 80 ASP A O 1
ATOM 604 N N . ASP A 1 81 ? 0.475 -6.972 15.100 1.00 98.31 81 ASP A N 1
ATOM 605 C CA . ASP A 1 81 ? 0.426 -8.333 15.652 1.00 98.31 81 ASP A CA 1
ATOM 606 C C . ASP A 1 81 ? -0.585 -9.248 14.935 1.00 98.31 81 ASP A C 1
ATOM 608 O O . ASP A 1 81 ? -0.462 -10.472 14.986 1.00 98.31 81 ASP A O 1
ATOM 612 N N . ASN A 1 82 ? -1.543 -8.667 14.207 1.00 98.31 82 ASN A N 1
ATOM 613 C CA . ASN A 1 82 ? -2.534 -9.393 13.414 1.00 98.31 82 ASN A CA 1
ATOM 614 C C . ASN A 1 82 ? -2.039 -9.686 11.986 1.00 98.31 82 ASN A C 1
ATOM 616 O O . ASN A 1 82 ? -2.764 -10.266 11.170 1.00 98.31 82 ASN A O 1
ATOM 620 N N . GLY A 1 83 ? -0.804 -9.284 11.669 1.00 98.38 83 GLY A N 1
ATOM 621 C CA . GLY A 1 83 ? -0.197 -9.423 10.352 1.00 98.38 83 GLY A CA 1
ATOM 622 C C . GLY A 1 83 ? -0.652 -8.368 9.342 1.00 98.38 83 GLY A C 1
ATOM 623 O O . GLY A 1 83 ? -0.374 -8.508 8.148 1.00 98.38 83 GLY A O 1
ATOM 624 N N . ILE A 1 84 ? -1.315 -7.300 9.783 1.00 98.75 84 ILE A N 1
ATOM 625 C CA . ILE A 1 84 ? -1.774 -6.218 8.912 1.00 98.75 84 ILE A CA 1
ATOM 626 C C . ILE A 1 84 ? -0.686 -5.155 8.813 1.00 98.75 84 ILE A C 1
ATOM 628 O O . ILE A 1 84 ? -0.172 -4.673 9.821 1.00 98.75 84 ILE A O 1
ATOM 632 N N . TRP A 1 85 ? -0.340 -4.746 7.595 1.00 98.81 85 TRP A N 1
ATOM 633 C CA . TRP A 1 85 ? 0.513 -3.577 7.400 1.00 98.81 85 TRP A CA 1
ATOM 634 C C . TRP A 1 85 ? -0.299 -2.301 7.614 1.00 98.81 85 TRP A C 1
ATOM 636 O O . TRP A 1 85 ? -1.304 -2.089 6.938 1.00 98.81 85 TRP A O 1
ATOM 646 N N . ARG A 1 86 ? 0.147 -1.449 8.536 1.00 98.62 86 ARG A N 1
ATOM 647 C CA . ARG A 1 86 ? -0.468 -0.170 8.901 1.00 98.62 86 ARG A CA 1
ATOM 648 C C . ARG A 1 86 ? 0.413 0.986 8.473 1.00 98.62 86 ARG A C 1
ATOM 650 O O . ARG A 1 86 ? 1.631 0.920 8.611 1.00 98.62 86 ARG A O 1
ATOM 657 N N . SER A 1 87 ? -0.203 2.055 7.992 1.00 98.19 87 SER A N 1
ATOM 658 C CA . SER A 1 87 ? 0.473 3.328 7.758 1.00 98.19 87 SER A CA 1
ATOM 659 C C . SER A 1 87 ? -0.549 4.462 7.700 1.00 98.19 87 SER A C 1
ATOM 661 O O . SER A 1 87 ? -1.747 4.245 7.888 1.00 98.19 87 SER A O 1
ATOM 663 N N . SER A 1 88 ? -0.075 5.660 7.388 1.00 98.12 88 SER A N 1
ATOM 664 C CA . SER A 1 88 ? -0.913 6.772 6.951 1.00 98.12 88 SER A CA 1
ATOM 665 C C . SER A 1 88 ? -0.565 7.163 5.522 1.00 98.12 88 SER A C 1
ATOM 667 O O . SER A 1 88 ? 0.555 6.932 5.068 1.00 98.12 88 SER A O 1
ATOM 669 N N . GLY A 1 89 ? -1.516 7.768 4.827 1.00 96.81 89 GLY A N 1
ATOM 670 C CA . GLY A 1 89 ? -1.307 8.325 3.499 1.00 96.81 89 GLY A CA 1
ATOM 671 C C . GLY A 1 89 ? -2.396 9.327 3.163 1.00 96.81 89 GLY A C 1
ATOM 672 O O . GLY A 1 89 ? -3.174 9.732 4.030 1.00 96.81 89 GLY A O 1
ATOM 673 N N . LYS A 1 90 ? -2.465 9.706 1.892 1.00 96.38 90 LYS A N 1
ATOM 674 C CA . LYS A 1 90 ? -3.520 10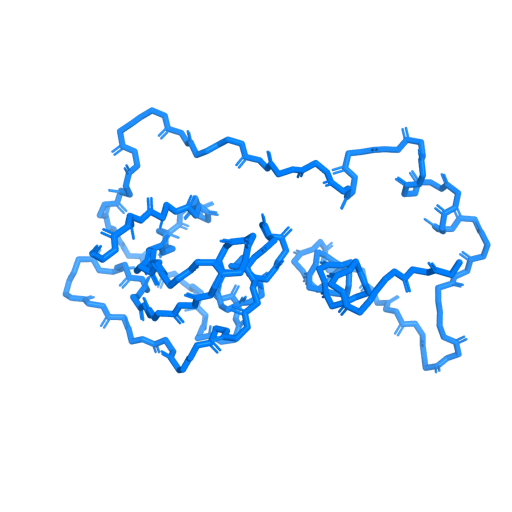.560 1.365 1.00 96.38 90 LYS A CA 1
ATOM 675 C C . LYS A 1 90 ? -4.358 9.826 0.336 1.00 96.38 90 LYS A C 1
ATOM 677 O O . LYS A 1 90 ? -3.830 9.126 -0.525 1.00 96.38 90 LYS A O 1
ATOM 682 N N . LEU A 1 91 ? -5.664 10.041 0.417 1.00 93.62 91 LEU A N 1
ATOM 683 C CA . LEU A 1 91 ? -6.637 9.617 -0.574 1.00 93.62 91 LEU A CA 1
ATOM 684 C C . LEU A 1 91 ? -7.387 10.850 -1.057 1.00 93.62 91 LEU A C 1
ATOM 686 O O . LEU A 1 91 ? -8.001 11.547 -0.252 1.00 93.62 91 LEU A O 1
ATOM 690 N N . ASP A 1 92 ? -7.287 11.157 -2.349 1.00 91.44 92 ASP A N 1
ATOM 691 C CA . ASP A 1 92 ? -7.935 12.330 -2.952 1.00 91.44 92 ASP A CA 1
ATOM 692 C C . ASP A 1 92 ? -7.613 13.647 -2.200 1.00 91.44 92 ASP A C 1
ATOM 694 O O . ASP A 1 92 ? -8.436 14.551 -2.066 1.00 91.44 92 ASP A O 1
ATOM 698 N N . GLY A 1 93 ? -6.384 13.739 -1.672 1.00 92.31 93 GLY A N 1
ATOM 699 C CA . GLY A 1 93 ? -5.870 14.872 -0.893 1.00 92.31 93 GLY A CA 1
ATOM 700 C C . GLY A 1 93 ? -6.178 14.841 0.612 1.00 92.31 93 GLY A C 1
ATOM 701 O O . GLY A 1 93 ? -5.548 15.591 1.362 1.00 92.31 93 GLY A O 1
ATOM 702 N N . ALA A 1 94 ? -7.082 13.974 1.072 1.00 95.31 94 ALA A N 1
ATOM 703 C CA . ALA A 1 94 ? -7.442 13.829 2.482 1.00 95.31 94 ALA A CA 1
ATOM 704 C C . ALA A 1 94 ? -6.530 12.831 3.208 1.00 95.31 94 ALA A C 1
ATOM 706 O O . ALA A 1 94 ? -6.178 11.796 2.648 1.00 95.31 94 ALA A O 1
ATOM 707 N N . ASP A 1 95 ? -6.172 13.124 4.460 1.00 97.50 95 ASP A N 1
ATOM 708 C CA . ASP A 1 95 ? -5.386 12.210 5.292 1.00 97.50 95 ASP A CA 1
ATOM 709 C C . ASP A 1 95 ? -6.223 11.001 5.730 1.00 97.50 95 ASP A C 1
ATOM 711 O O . ASP A 1 95 ? -7.316 11.143 6.284 1.00 97.50 95 ASP A O 1
ATOM 715 N N . VAL A 1 96 ? -5.681 9.807 5.506 1.00 98.00 96 VAL A N 1
ATOM 716 C CA . VAL A 1 96 ? -6.308 8.531 5.859 1.00 98.00 96 VAL A CA 1
ATOM 717 C C . VAL A 1 96 ? -5.317 7.626 6.580 1.00 98.00 96 VAL A C 1
ATOM 719 O O . VAL A 1 96 ? -4.102 7.700 6.368 1.00 98.00 96 VAL A O 1
ATOM 722 N N . ASP A 1 97 ? -5.848 6.743 7.414 1.00 98.25 97 ASP A N 1
ATOM 723 C CA . ASP A 1 97 ? -5.132 5.550 7.846 1.00 98.25 97 ASP A CA 1
ATOM 724 C C . ASP A 1 97 ? -5.325 4.450 6.804 1.00 98.25 97 ASP A C 1
ATOM 726 O O . ASP A 1 97 ? -6.405 4.309 6.224 1.00 98.25 97 ASP A O 1
ATOM 730 N N . VAL A 1 98 ? -4.271 3.673 6.559 1.00 98.19 98 VAL A N 1
ATOM 731 C CA . VAL A 1 98 ? -4.269 2.579 5.584 1.00 98.19 98 VAL A CA 1
ATOM 732 C C . VAL A 1 98 ? -3.925 1.254 6.251 1.00 98.19 98 VAL A C 1
ATOM 734 O O . VAL A 1 98 ? -3.037 1.169 7.102 1.00 98.19 98 VAL A O 1
ATOM 737 N N . ALA A 1 99 ? -4.628 0.209 5.828 1.00 98.50 99 ALA A N 1
ATOM 738 C CA . ALA A 1 99 ? -4.398 -1.173 6.205 1.00 98.50 99 ALA A CA 1
ATOM 739 C C . ALA A 1 99 ? -4.222 -2.035 4.950 1.00 98.50 99 ALA A C 1
ATOM 741 O O . ALA A 1 99 ? -5.050 -1.966 4.041 1.00 98.50 99 ALA A O 1
ATOM 742 N N . VAL A 1 100 ? -3.171 -2.858 4.914 1.00 98.62 100 VAL A N 1
ATOM 743 C CA . VAL A 1 100 ? -2.950 -3.857 3.858 1.00 98.62 100 VAL A CA 1
ATOM 744 C C . VAL A 1 100 ? -2.869 -5.249 4.474 1.00 98.62 100 VAL A C 1
ATOM 746 O O . VAL A 1 100 ? -1.959 -5.538 5.258 1.00 98.62 100 VAL A O 1
ATOM 749 N N . ASP A 1 101 ? -3.825 -6.109 4.130 1.00 98.69 101 ASP A N 1
ATOM 750 C CA . ASP A 1 101 ? -3.906 -7.468 4.673 1.00 98.69 101 ASP A CA 1
ATOM 751 C C . ASP A 1 101 ? -3.073 -8.494 3.883 1.00 98.69 101 ASP A C 1
ATOM 753 O O . ASP A 1 101 ? -2.425 -8.167 2.885 1.00 98.69 101 ASP A O 1
ATOM 757 N N . TYR A 1 102 ? -3.049 -9.749 4.346 1.00 98.19 102 TYR A N 1
ATOM 758 C CA . TYR A 1 102 ? -2.248 -10.815 3.728 1.00 98.19 102 TYR A CA 1
ATOM 759 C C . TYR A 1 102 ? -2.738 -11.234 2.332 1.00 98.19 102 TYR A C 1
ATOM 761 O O . TYR A 1 102 ? -1.976 -11.838 1.576 1.00 98.19 102 TYR A O 1
ATOM 769 N N . LYS A 1 103 ? -3.994 -10.928 1.984 1.00 97.31 103 LYS A N 1
ATOM 770 C CA . LYS A 1 103 ? -4.573 -11.187 0.657 1.00 97.31 103 LYS A CA 1
ATOM 771 C C . LYS A 1 103 ? -4.294 -10.037 -0.308 1.00 97.31 103 LYS A C 1
ATOM 773 O O . LYS A 1 103 ? -4.403 -10.209 -1.518 1.00 97.31 103 LYS A O 1
ATOM 778 N N . GLY A 1 104 ? -3.868 -8.892 0.222 1.00 97.00 104 GLY A N 1
ATOM 779 C CA . GLY A 1 104 ? -3.573 -7.686 -0.533 1.00 97.00 104 GLY A CA 1
ATOM 780 C C . GLY A 1 104 ? -4.749 -6.719 -0.625 1.00 97.00 104 GLY A C 1
ATOM 781 O O . GLY A 1 104 ? -4.672 -5.802 -1.439 1.00 97.00 104 GLY A O 1
ATOM 782 N N . ASN A 1 105 ? -5.797 -6.883 0.194 1.00 98.06 105 ASN A N 1
ATOM 783 C CA . ASN A 1 105 ? -6.836 -5.861 0.301 1.00 98.06 105 ASN A CA 1
ATOM 784 C C . ASN A 1 105 ? -6.233 -4.590 0.889 1.00 98.06 105 ASN A C 1
ATOM 786 O O . ASN A 1 105 ? -5.461 -4.654 1.848 1.00 98.06 105 ASN A O 1
ATOM 790 N N . VAL A 1 106 ? -6.628 -3.446 0.335 1.00 97.69 106 VAL A N 1
ATOM 791 C CA . VAL A 1 106 ? -6.295 -2.125 0.863 1.00 97.69 106 VAL A CA 1
ATOM 792 C C . VAL A 1 106 ? -7.566 -1.522 1.439 1.00 97.69 106 VAL A C 1
ATOM 794 O O . VAL A 1 106 ? -8.561 -1.361 0.736 1.00 97.69 106 VAL A O 1
ATOM 797 N N . VAL A 1 107 ? -7.534 -1.208 2.729 1.00 97.69 107 VAL A N 1
ATOM 798 C CA . VAL A 1 107 ? -8.646 -0.579 3.443 1.00 97.69 107 VAL A CA 1
ATOM 799 C C . VAL A 1 107 ? -8.177 0.766 3.968 1.00 97.69 107 VAL A C 1
ATOM 801 O O . VAL A 1 107 ? -7.117 0.857 4.587 1.00 97.69 107 VAL A O 1
ATOM 804 N N . THR A 1 108 ? -8.971 1.803 3.724 1.00 96.94 108 THR A N 1
ATOM 805 C CA . THR A 1 108 ? -8.710 3.156 4.216 1.00 96.94 108 THR A CA 1
ATOM 806 C C . THR A 1 108 ? -9.792 3.590 5.187 1.00 96.94 108 THR A C 1
ATOM 808 O O . THR A 1 108 ? -10.976 3.375 4.924 1.00 96.94 108 THR A O 1
ATOM 811 N N . SER A 1 109 ? -9.406 4.271 6.259 1.00 95.12 109 SER A N 1
ATOM 812 C CA . SER A 1 109 ? -10.330 4.978 7.144 1.00 95.12 109 SER A CA 1
ATOM 813 C C . SER A 1 109 ? -9.915 6.436 7.257 1.00 95.12 109 SER A C 1
ATOM 815 O O . SER A 1 109 ? -8.728 6.746 7.353 1.00 95.12 109 SER A O 1
ATOM 817 N N . THR A 1 110 ? -10.890 7.340 7.242 1.00 89.75 110 THR A N 1
ATOM 818 C CA . THR A 1 110 ? -10.642 8.746 7.567 1.00 89.75 110 THR A CA 1
ATOM 819 C C . THR A 1 110 ? -10.136 8.860 8.997 1.00 89.75 110 THR A C 1
ATOM 821 O O . THR A 1 110 ? -10.656 8.173 9.881 1.00 89.75 110 THR A O 1
ATOM 824 N N . LYS A 1 111 ? -9.147 9.728 9.197 1.00 70.56 111 LYS A N 1
ATOM 825 C CA . LYS A 1 111 ? -8.7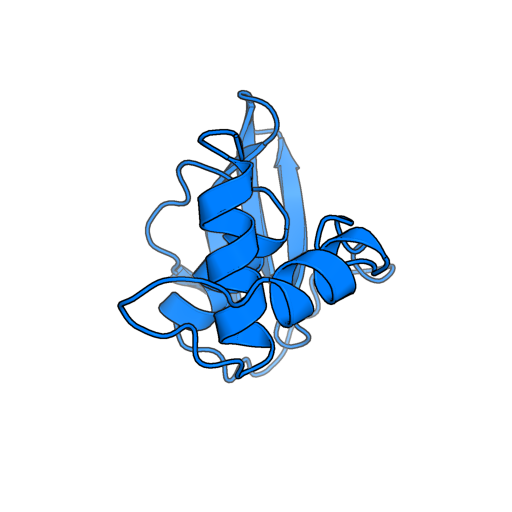34 10.157 10.534 1.00 70.56 111 LYS A CA 1
ATOM 826 C C . LYS A 1 111 ? -9.804 11.012 11.210 1.00 70.56 111 LYS A C 1
ATOM 828 O O . LYS A 1 111 ? -10.561 11.695 10.481 1.00 70.56 111 LYS A O 1
#

Organism: NCBI:txid2488730

Foldseek 3Di:
DQDPLRVLLLVLLCVLVVHDADPVGDDPVRVVVCVVDCQQPQDAFPPPDPAFDAAPDDQSNLVSLCSNNRWAPWDRWDQDPSRWTWTWTDDPNAIWIWTAHNVGGIDTDHD

Secondary structure (DSSP, 8-state):
---TTHHHHHHHHHHHTTPPPBTTB--HHHHHHHHTTTTT--PPPPTTPSPPS-----HHHHHHHHHHTT-BS----EE-TTS-EEEEEEETTEEEEEEE-TT--EEEEE-

pLDDT: mean 88.85, std 11.57, range [50.84, 98.81]